Protein AF-A0A3C1MWD8-F1 (afdb_monomer_lite)

Sequence (114 aa):
SITVNPAGTLAYVANQFTGYKGHNGTISAYRINAATGALTEIPGSPFTAGIEPASITVNPAGTLAYVANQGNFGHKGSISVYRIHAATGALTPIPGSPFTFGTKPDFITIVQPQ

Secondary structure (DSSP, 8-state):
-EEE-TTSSEEEEEE---SSTT-EEEEEEEEE-TTT--EEEPTTPSEEEEESEEEEEE-TTSSEEEEEE---TTPPEEEEEEEEPTTT--EEEPTT-SEEESS-----------

pLDDT: mean 91.83, std 9.79, range [55.69, 98.75]

Radius of gyration: 13.83 Å; chains: 1; bounding box: 41×22×39 Å

Structure (mmCIF, N/CA/C/O backbone):
data_AF-A0A3C1MWD8-F1
#
_entry.id   AF-A0A3C1MWD8-F1
#
loop_
_atom_site.group_PDB
_atom_site.id
_atom_site.type_symbol
_atom_site.label_atom_id
_atom_site.label_alt_id
_atom_site.label_comp_id
_atom_site.label_asym_id
_atom_site.label_entity_id
_atom_site.label_seq_id
_atom_site.pdbx_PDB_ins_code
_atom_site.Cartn_x
_atom_site.Cartn_y
_atom_site.Cartn_z
_atom_site.occupancy
_atom_site.B_iso_or_equiv
_atom_site.auth_seq_id
_atom_site.auth_comp_id
_atom_site.auth_asym_id
_atom_site.auth_atom_id
_atom_site.pdbx_PDB_model_num
ATOM 1 N N . SER A 1 1 ? 4.295 8.335 1.036 1.00 95.56 1 SER A N 1
ATOM 2 C CA . SER A 1 1 ? 2.866 8.727 0.969 1.00 95.56 1 SER A CA 1
ATOM 3 C C . SER A 1 1 ? 2.066 7.922 1.986 1.00 95.56 1 SER A C 1
ATOM 5 O O . SER A 1 1 ? 2.520 6.840 2.344 1.00 95.56 1 SER A O 1
ATOM 7 N N . ILE A 1 2 ? 0.913 8.416 2.445 1.00 96.62 2 ILE A N 1
ATOM 8 C CA . ILE A 1 2 ? -0.012 7.702 3.341 1.00 96.62 2 ILE A CA 1
ATOM 9 C C . ILE A 1 2 ? -1.444 7.793 2.805 1.00 96.62 2 ILE A C 1
ATOM 11 O O . ILE A 1 2 ? -1.836 8.818 2.251 1.00 96.62 2 ILE A O 1
ATOM 15 N N . THR A 1 3 ? -2.227 6.733 2.992 1.00 98.00 3 THR A N 1
ATOM 16 C CA . THR A 1 3 ? -3.662 6.706 2.688 1.00 98.00 3 THR A CA 1
ATOM 17 C C . THR A 1 3 ? -4.440 5.984 3.786 1.00 98.00 3 THR A C 1
ATOM 19 O O . THR A 1 3 ? -3.890 5.128 4.482 1.00 98.00 3 THR A O 1
ATOM 22 N N . VAL A 1 4 ? -5.721 6.322 3.931 1.00 98.06 4 VAL A N 1
ATOM 23 C CA . VAL A 1 4 ? -6.672 5.664 4.835 1.00 98.06 4 VAL A CA 1
ATOM 24 C C . VAL A 1 4 ? -7.762 5.025 3.983 1.00 98.06 4 VAL A C 1
ATOM 26 O O . VAL A 1 4 ? -8.209 5.619 3.002 1.00 98.06 4 VAL A O 1
ATOM 29 N N . ASN A 1 5 ? -8.180 3.803 4.321 1.00 97.00 5 ASN A N 1
ATOM 30 C CA . ASN A 1 5 ? -9.259 3.154 3.582 1.00 97.00 5 ASN A CA 1
ATOM 31 C C . ASN A 1 5 ? -10.589 3.924 3.755 1.00 97.00 5 ASN A C 1
ATOM 33 O O . ASN A 1 5 ? -10.776 4.590 4.769 1.00 97.00 5 ASN A O 1
ATOM 37 N N . PRO A 1 6 ? -11.554 3.800 2.828 1.00 96.00 6 PRO A N 1
ATOM 38 C CA . PRO A 1 6 ? -12.810 4.560 2.885 1.00 96.00 6 PRO A CA 1
ATOM 39 C C . PRO A 1 6 ? -13.606 4.406 4.191 1.00 96.00 6 PRO A C 1
ATOM 41 O O . PRO A 1 6 ? -14.288 5.333 4.610 1.00 96.00 6 PRO A O 1
ATOM 44 N N . ALA A 1 7 ? -13.489 3.257 4.863 1.00 95.75 7 ALA A N 1
ATOM 45 C CA . ALA A 1 7 ? -14.132 3.014 6.154 1.00 95.75 7 ALA A CA 1
ATOM 46 C C . ALA A 1 7 ? -13.436 3.704 7.348 1.00 95.75 7 ALA A C 1
ATOM 48 O O . ALA A 1 7 ? -13.953 3.648 8.459 1.00 95.75 7 ALA A O 1
ATOM 49 N N . GLY A 1 8 ? -12.258 4.309 7.164 1.00 96.50 8 GLY A N 1
ATOM 50 C CA . GLY A 1 8 ? -11.516 4.981 8.237 1.00 96.50 8 GLY A CA 1
ATOM 51 C C . GLY A 1 8 ? -10.833 4.040 9.235 1.00 96.50 8 GLY A C 1
ATOM 52 O O . GLY A 1 8 ? -10.399 4.470 10.296 1.00 96.50 8 GLY A O 1
ATOM 53 N N . THR A 1 9 ? -10.751 2.747 8.926 1.00 97.44 9 THR A N 1
ATOM 54 C CA . THR A 1 9 ? -10.314 1.692 9.860 1.00 97.44 9 THR A CA 1
ATOM 55 C C . THR A 1 9 ? -8.869 1.241 9.663 1.00 97.44 9 THR A C 1
ATOM 57 O O . THR A 1 9 ? -8.317 0.560 10.526 1.00 97.44 9 THR A O 1
ATOM 60 N N . LEU A 1 10 ? -8.274 1.543 8.507 1.00 98.44 10 LEU A N 1
ATOM 61 C CA . LEU A 1 10 ? -6.960 1.053 8.093 1.00 98.44 10 LEU A CA 1
ATOM 62 C C . LEU A 1 10 ? -6.152 2.198 7.483 1.00 98.44 10 LEU A C 1
ATOM 64 O O . LEU A 1 10 ? -6.684 2.937 6.658 1.00 98.44 10 LEU A O 1
ATOM 68 N N . ALA A 1 11 ? -4.874 2.301 7.839 1.00 98.50 11 ALA A N 1
ATOM 69 C CA . ALA A 1 11 ? -3.912 3.209 7.223 1.00 98.50 11 ALA A CA 1
ATOM 70 C C . ALA A 1 11 ? -2.779 2.423 6.556 1.00 98.50 11 ALA A C 1
ATOM 72 O O . ALA A 1 11 ? -2.281 1.447 7.120 1.00 98.50 11 ALA A O 1
ATOM 73 N N . TYR A 1 12 ? -2.340 2.882 5.385 1.00 98.75 12 TYR A N 1
ATOM 74 C CA . TYR A 1 12 ? -1.227 2.299 4.639 1.00 98.75 12 TYR A CA 1
ATOM 75 C C . TYR A 1 12 ? -0.203 3.372 4.278 1.00 98.75 12 TYR A C 1
ATOM 77 O O . TYR A 1 12 ? -0.563 4.419 3.736 1.00 98.75 12 TYR A O 1
ATOM 85 N N . VAL A 1 13 ? 1.073 3.104 4.550 1.00 98.38 13 VAL A N 1
ATOM 86 C CA . VAL A 1 13 ? 2.189 4.033 4.338 1.00 98.38 13 VAL A CA 1
ATOM 87 C C . VAL A 1 13 ? 3.167 3.429 3.345 1.00 98.38 13 VAL A C 1
ATOM 89 O O . VAL A 1 13 ? 3.746 2.384 3.613 1.00 98.38 13 VAL A O 1
ATOM 92 N N . ALA A 1 14 ? 3.368 4.095 2.211 1.00 97.38 14 ALA A N 1
ATOM 93 C CA . ALA A 1 14 ? 4.411 3.742 1.255 1.00 97.38 14 ALA A CA 1
ATOM 94 C C . ALA A 1 14 ? 5.768 4.265 1.746 1.00 97.38 14 ALA A C 1
ATOM 96 O O . ALA A 1 14 ? 5.966 5.484 1.834 1.00 97.38 14 ALA A O 1
ATOM 97 N N . ASN A 1 15 ? 6.681 3.338 2.036 1.00 94.44 15 ASN A N 1
ATOM 98 C CA . ASN A 1 15 ? 8.027 3.601 2.531 1.00 94.44 15 ASN A CA 1
ATOM 99 C C . ASN A 1 15 ? 9.040 3.416 1.400 1.00 94.44 15 ASN A C 1
ATOM 101 O O . ASN A 1 15 ? 9.298 2.297 0.941 1.00 94.44 15 ASN A O 1
ATOM 105 N N . GLN A 1 16 ? 9.625 4.525 0.959 1.00 89.06 16 GLN A N 1
ATOM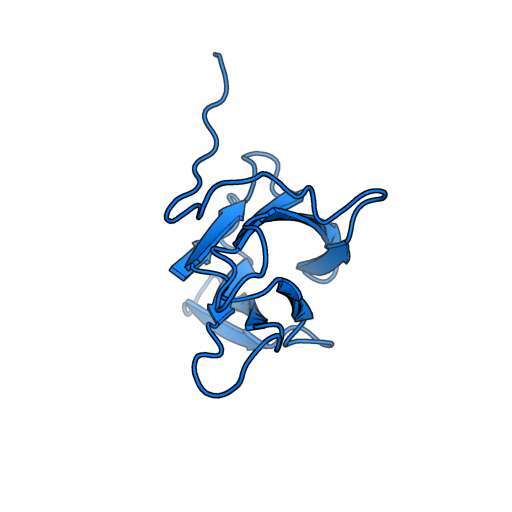 106 C CA . GLN A 1 16 ? 10.678 4.505 -0.047 1.00 89.06 16 GLN A CA 1
ATOM 107 C C . GLN A 1 16 ? 11.986 4.011 0.567 1.00 89.06 16 GLN A C 1
ATOM 109 O O . GLN A 1 16 ? 12.378 4.457 1.643 1.00 89.06 16 GLN A O 1
ATOM 114 N N . PHE A 1 17 ? 12.676 3.117 -0.136 1.00 80.62 17 PHE A N 1
ATOM 115 C CA . PHE A 1 17 ? 14.044 2.742 0.191 1.00 80.62 17 PHE A CA 1
ATOM 116 C C . PHE A 1 17 ? 14.975 3.354 -0.854 1.00 80.62 17 PHE A C 1
ATOM 118 O O . PHE A 1 17 ? 14.946 2.952 -2.013 1.00 80.62 17 PHE A O 1
ATOM 125 N N . THR A 1 18 ? 15.777 4.340 -0.453 1.00 64.81 18 THR A N 1
ATOM 126 C CA . THR A 1 18 ? 16.588 5.165 -1.370 1.00 64.81 18 THR A CA 1
ATOM 127 C C . THR A 1 18 ? 18.090 4.854 -1.307 1.00 64.81 18 THR A C 1
ATOM 129 O O . THR A 1 18 ? 18.886 5.519 -1.964 1.00 64.81 18 THR A O 1
ATOM 132 N N . GLY A 1 19 ? 18.505 3.844 -0.527 1.00 61.09 19 GLY A N 1
ATOM 133 C CA . GLY A 1 19 ? 19.918 3.623 -0.184 1.00 61.09 19 GLY A CA 1
ATOM 134 C C . GLY A 1 19 ? 20.737 2.755 -1.147 1.00 61.09 19 GLY A C 1
ATOM 135 O O . GLY A 1 19 ? 21.951 2.921 -1.207 1.00 61.09 19 GLY A O 1
ATOM 136 N N . TYR A 1 20 ? 20.115 1.838 -1.904 1.00 63.47 20 TYR A N 1
ATOM 137 C CA . TYR A 1 20 ? 20.838 0.875 -2.753 1.00 63.47 20 TYR A CA 1
ATOM 138 C C . TYR A 1 20 ? 20.047 0.482 -4.012 1.00 63.47 20 TYR A C 1
ATOM 140 O O . TYR A 1 20 ? 18.818 0.390 -3.999 1.00 63.47 20 TYR A O 1
ATOM 148 N N . LYS A 1 21 ? 20.765 0.221 -5.114 1.00 66.69 21 LYS A N 1
ATOM 149 C CA . LYS A 1 21 ? 20.205 -0.106 -6.437 1.00 66.69 21 LYS A CA 1
ATOM 150 C C . LYS A 1 21 ? 19.312 -1.354 -6.394 1.00 66.69 21 LYS A C 1
ATOM 152 O O . LYS A 1 21 ? 19.760 -2.415 -5.980 1.00 66.69 21 LYS A O 1
ATOM 157 N N . GLY A 1 22 ? 18.087 -1.241 -6.911 1.00 65.44 22 GLY A N 1
ATOM 158 C CA . GLY A 1 22 ? 17.212 -2.392 -7.170 1.00 65.44 22 GLY A CA 1
ATOM 159 C C . GLY A 1 22 ? 16.514 -2.984 -5.943 1.00 65.44 22 GLY A C 1
ATOM 160 O O . GLY A 1 22 ? 15.908 -4.046 -6.058 1.00 65.44 22 GLY A O 1
ATOM 161 N N . HIS A 1 23 ? 16.571 -2.320 -4.786 1.00 80.50 23 HIS A N 1
ATOM 162 C CA . HIS A 1 23 ? 15.861 -2.770 -3.592 1.00 80.50 23 HIS A CA 1
ATOM 163 C C . HIS A 1 23 ? 14.407 -2.296 -3.591 1.00 80.50 23 HIS A C 1
ATOM 165 O O . HIS A 1 23 ? 14.098 -1.145 -3.909 1.00 80.50 23 HIS A O 1
ATOM 171 N N . ASN A 1 24 ? 13.510 -3.199 -3.204 1.00 87.12 24 ASN A N 1
ATOM 172 C CA . ASN A 1 24 ? 12.105 -2.873 -3.019 1.00 87.12 24 ASN A CA 1
ATOM 173 C C . ASN A 1 24 ? 11.923 -2.013 -1.767 1.00 87.12 24 ASN A C 1
ATOM 175 O O . ASN A 1 24 ? 12.543 -2.262 -0.731 1.00 87.12 24 ASN A O 1
ATOM 179 N N . GLY A 1 25 ? 11.034 -1.028 -1.859 1.00 92.81 25 GLY A N 1
ATOM 180 C CA . GLY A 1 25 ? 10.479 -0.385 -0.677 1.00 92.81 25 GLY A CA 1
ATOM 181 C C . GLY A 1 25 ? 9.446 -1.281 0.002 1.00 92.81 25 GLY A C 1
ATOM 182 O O . GLY A 1 25 ? 9.243 -2.446 -0.360 1.00 92.81 25 GLY A O 1
ATOM 183 N N . THR A 1 26 ? 8.750 -0.720 0.981 1.00 96.06 26 THR A N 1
ATOM 184 C CA . THR A 1 26 ? 7.723 -1.450 1.726 1.00 96.06 26 THR A CA 1
ATOM 185 C C . THR A 1 26 ? 6.451 -0.636 1.914 1.00 96.06 26 THR A C 1
ATOM 187 O O . THR A 1 26 ? 6.402 0.557 1.615 1.00 96.06 26 THR A O 1
ATOM 190 N N . ILE A 1 27 ? 5.404 -1.301 2.395 1.00 98.25 27 ILE A N 1
ATOM 191 C CA . ILE A 1 27 ? 4.155 -0.685 2.822 1.00 98.25 27 ILE A CA 1
ATOM 192 C C . ILE A 1 27 ? 3.943 -1.040 4.291 1.00 98.25 27 ILE A C 1
ATOM 194 O O . ILE A 1 27 ? 3.677 -2.202 4.604 1.00 98.25 27 ILE A O 1
ATOM 198 N N . SER A 1 28 ? 4.035 -0.060 5.187 1.00 98.50 28 SER A N 1
ATOM 199 C CA . SER A 1 28 ? 3.576 -0.256 6.566 1.00 98.50 28 SER A CA 1
ATOM 200 C C . SER A 1 28 ? 2.055 -0.193 6.602 1.00 98.50 28 SER A C 1
ATOM 202 O O . SER A 1 28 ? 1.454 0.638 5.916 1.00 98.50 28 SER A O 1
ATOM 204 N N . ALA A 1 29 ? 1.426 -1.054 7.396 1.00 98.62 29 ALA A N 1
ATOM 205 C CA . ALA A 1 29 ? -0.026 -1.115 7.483 1.00 98.62 29 ALA A CA 1
ATOM 206 C C . ALA A 1 29 ? -0.497 -1.129 8.937 1.00 98.62 29 ALA A C 1
ATOM 208 O O . ALA A 1 29 ? 0.029 -1.869 9.767 1.00 98.62 29 ALA A O 1
ATOM 209 N N . TYR A 1 30 ? -1.523 -0.336 9.228 1.00 98.75 30 TYR A N 1
ATOM 210 C CA . TYR A 1 30 ? -2.027 -0.124 10.579 1.00 98.75 30 TYR A CA 1
ATOM 211 C C . TYR A 1 30 ? -3.547 -0.215 10.617 1.00 98.75 30 TYR A C 1
ATOM 213 O O . TYR A 1 30 ? -4.232 0.217 9.692 1.00 98.75 30 TYR A O 1
ATOM 221 N N . ARG A 1 31 ? -4.081 -0.719 11.727 1.00 98.44 31 ARG A N 1
ATOM 222 C CA . ARG A 1 31 ? -5.463 -0.486 12.144 1.00 98.44 31 ARG A CA 1
ATOM 223 C C . ARG A 1 31 ? -5.568 0.837 12.871 1.00 98.44 31 ARG A C 1
ATOM 225 O O . ARG A 1 31 ? -4.674 1.186 13.635 1.00 98.44 31 ARG A O 1
ATOM 232 N N . ILE A 1 32 ? -6.690 1.512 12.675 1.00 98.50 32 ILE A N 1
ATOM 233 C CA . ILE A 1 32 ? -7.029 2.766 13.337 1.00 98.50 32 ILE A CA 1
ATOM 234 C C . ILE A 1 32 ? -8.107 2.473 14.376 1.00 98.50 32 ILE A C 1
ATOM 236 O O . ILE A 1 32 ? -9.163 1.923 14.056 1.00 98.50 32 ILE A O 1
ATOM 240 N N . ASN A 1 33 ? -7.856 2.840 15.630 1.00 97.25 33 ASN A N 1
ATOM 241 C CA . ASN A 1 33 ? -8.903 2.874 16.639 1.00 97.25 33 ASN A CA 1
ATOM 242 C C . ASN A 1 33 ? -9.851 4.047 16.343 1.00 97.25 33 ASN A C 1
ATOM 244 O O . ASN A 1 33 ? -9.428 5.199 16.375 1.00 97.25 33 ASN A O 1
ATOM 248 N N . ALA A 1 34 ? -11.130 3.770 16.086 1.00 94.00 34 ALA A N 1
ATOM 249 C CA . ALA A 1 34 ? -12.092 4.799 15.686 1.00 94.00 34 ALA A CA 1
ATOM 250 C C . ALA A 1 34 ? -12.383 5.849 16.777 1.00 94.00 34 ALA A C 1
ATOM 252 O O . ALA A 1 34 ? -12.787 6.961 16.454 1.00 94.00 34 ALA A O 1
ATOM 253 N N . ALA A 1 35 ? -12.181 5.515 18.056 1.00 96.44 35 ALA A N 1
ATOM 254 C CA . ALA A 1 35 ? -12.434 6.430 19.166 1.00 96.44 35 ALA A CA 1
ATOM 255 C C . ALA A 1 35 ? -11.225 7.321 19.484 1.00 96.44 35 ALA A C 1
ATOM 257 O O . ALA A 1 35 ? -11.399 8.465 19.892 1.00 96.44 35 ALA A O 1
ATOM 258 N N . THR A 1 36 ? -10.003 6.802 19.321 1.00 97.12 36 THR A N 1
ATOM 259 C CA . THR A 1 36 ? -8.777 7.489 19.766 1.00 97.12 36 THR A CA 1
ATOM 260 C C . THR A 1 36 ? -7.830 7.881 18.636 1.00 97.12 36 THR A C 1
ATOM 262 O O . THR A 1 36 ? -6.881 8.620 18.873 1.00 97.12 36 THR A O 1
ATOM 265 N N . GLY A 1 37 ? -8.027 7.357 17.425 1.00 96.19 37 GLY A N 1
ATOM 266 C CA . GLY A 1 37 ? -7.084 7.491 16.313 1.00 96.19 37 GLY A CA 1
ATOM 267 C C . GLY A 1 37 ? -5.789 6.689 16.490 1.00 96.19 37 GLY A C 1
ATOM 268 O O . GLY A 1 37 ? -4.912 6.759 15.631 1.00 96.19 37 GLY A O 1
ATOM 269 N N . ALA A 1 38 ? -5.647 5.923 17.579 1.00 98.12 38 ALA A N 1
ATOM 270 C CA . ALA A 1 38 ? -4.441 5.147 17.842 1.00 98.12 38 ALA A CA 1
ATOM 271 C C . ALA A 1 38 ? -4.194 4.113 16.735 1.00 98.12 38 ALA A C 1
ATOM 273 O O . ALA A 1 38 ? -5.113 3.405 16.312 1.00 98.12 38 ALA A O 1
ATOM 274 N N . LEU A 1 39 ? -2.938 4.019 16.295 1.00 98.38 39 LEU A N 1
ATOM 275 C CA . LEU A 1 39 ? -2.505 3.079 15.269 1.00 98.38 39 LEU A CA 1
ATOM 276 C C . LEU A 1 39 ? -1.976 1.798 15.910 1.00 98.38 39 LEU A C 1
ATOM 278 O O . LEU A 1 39 ? -1.145 1.839 16.813 1.00 98.38 39 LEU A O 1
ATOM 282 N N . THR A 1 40 ? -2.434 0.649 15.427 1.00 98.44 40 THR A N 1
ATOM 283 C CA . THR A 1 40 ? -1.881 -0.663 15.788 1.00 98.44 40 THR A CA 1
ATOM 284 C C . THR A 1 40 ? -1.400 -1.352 14.528 1.00 98.44 40 THR A C 1
ATOM 286 O O . THR A 1 40 ? -2.162 -1.479 13.573 1.00 98.44 40 THR A O 1
ATOM 289 N N . GLU A 1 41 ? -0.141 -1.777 14.503 1.00 98.44 41 GLU A N 1
ATOM 290 C CA . GLU A 1 41 ? 0.434 -2.419 13.323 1.00 98.44 41 GLU A CA 1
ATOM 291 C C . GLU A 1 41 ? -0.300 -3.723 12.976 1.00 98.44 41 GLU A C 1
ATOM 293 O O . GLU A 1 41 ? -0.684 -4.509 13.845 1.00 98.44 41 GLU A O 1
ATOM 298 N N . ILE A 1 42 ? -0.534 -3.933 11.681 1.00 98.44 42 ILE A N 1
ATOM 299 C CA . ILE A 1 42 ? -1.167 -5.142 11.162 1.00 98.44 42 ILE A CA 1
ATOM 300 C C . ILE A 1 42 ? -0.121 -6.262 11.110 1.00 98.44 42 ILE A C 1
ATOM 302 O O . ILE A 1 42 ? 0.951 -6.052 10.541 1.00 98.44 42 ILE A O 1
ATOM 306 N N . PRO A 1 43 ? -0.419 -7.472 11.621 1.00 97.81 43 PRO A N 1
ATOM 307 C CA . PRO A 1 43 ? 0.487 -8.610 11.502 1.00 97.81 43 PRO A CA 1
ATOM 308 C C . PRO A 1 43 ? 0.931 -8.860 10.054 1.00 97.81 43 PRO A C 1
ATOM 310 O O . PRO A 1 43 ? 0.106 -8.898 9.140 1.00 97.81 43 PRO A O 1
ATOM 313 N N . GLY A 1 44 ? 2.239 -9.039 9.857 1.00 96.06 44 GLY A N 1
ATOM 314 C CA . GLY A 1 44 ? 2.860 -9.177 8.534 1.00 96.06 44 GLY A CA 1
ATOM 315 C C . GLY A 1 44 ? 3.310 -7.855 7.900 1.00 96.06 44 GLY A C 1
ATOM 316 O O . GLY A 1 44 ? 3.973 -7.888 6.869 1.00 96.06 44 GLY A O 1
ATOM 317 N N . SER A 1 45 ? 2.993 -6.710 8.513 1.00 96.81 45 SER A N 1
ATOM 318 C CA . SER A 1 45 ? 3.628 -5.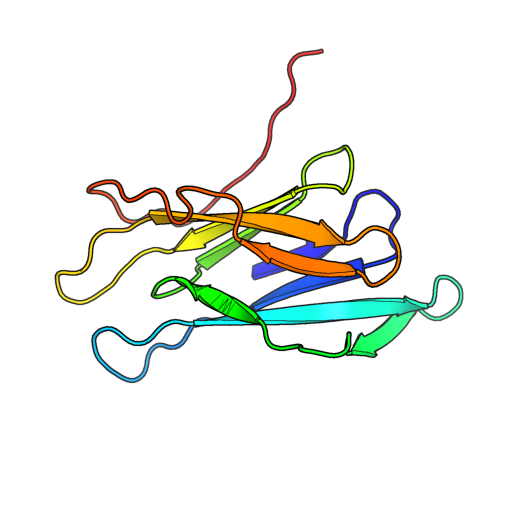434 8.184 1.00 96.81 45 SER A CA 1
ATOM 319 C C . SER A 1 45 ? 5.113 -5.445 8.604 1.00 96.81 45 SER A C 1
ATOM 321 O O . SER A 1 45 ? 5.448 -6.044 9.629 1.00 96.81 45 SER A O 1
ATOM 323 N N . PRO A 1 46 ? 6.004 -4.804 7.823 1.00 97.38 46 PRO A N 1
ATOM 324 C CA . PRO A 1 46 ? 5.705 -4.134 6.562 1.00 97.38 46 PRO A CA 1
ATOM 325 C C . PRO A 1 46 ? 5.624 -5.119 5.381 1.00 97.38 46 PRO A C 1
ATOM 327 O O . PRO A 1 46 ? 6.380 -6.083 5.285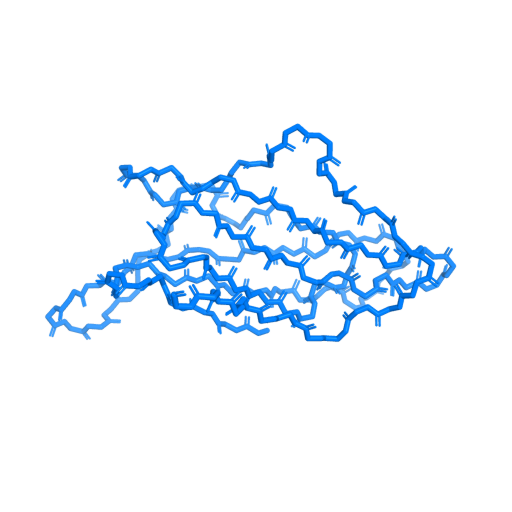 1.00 97.38 46 PRO A O 1
ATOM 330 N N . PHE A 1 47 ? 4.727 -4.843 4.434 1.00 97.44 47 PHE A N 1
ATOM 331 C CA . PHE A 1 47 ? 4.548 -5.645 3.220 1.00 97.44 47 PHE A CA 1
ATOM 332 C C . PHE A 1 47 ? 5.528 -5.209 2.124 1.00 97.44 47 PHE A C 1
ATOM 334 O O . PHE A 1 47 ? 5.823 -4.022 1.983 1.00 97.44 47 PHE A O 1
ATOM 341 N N . THR A 1 48 ? 6.018 -6.141 1.307 1.00 95.12 48 THR A N 1
ATOM 342 C CA . THR A 1 48 ? 6.923 -5.820 0.190 1.00 95.12 48 THR A CA 1
ATOM 343 C C . THR A 1 48 ? 6.213 -4.983 -0.880 1.00 95.12 48 THR A C 1
ATOM 345 O O . THR A 1 48 ? 5.155 -5.380 -1.374 1.00 95.12 48 THR A O 1
ATOM 348 N N . ALA A 1 49 ? 6.813 -3.852 -1.265 1.00 94.38 49 ALA A N 1
ATOM 349 C CA . ALA A 1 49 ? 6.377 -2.999 -2.373 1.00 94.38 49 ALA A CA 1
ATOM 350 C C . ALA A 1 49 ? 7.203 -3.253 -3.650 1.00 94.38 49 ALA A C 1
ATOM 352 O O . ALA A 1 49 ? 7.979 -4.206 -3.721 1.00 94.38 49 ALA A O 1
ATOM 353 N N . GLY A 1 50 ? 7.049 -2.399 -4.666 1.00 92.06 50 GLY A N 1
ATOM 354 C CA . GLY A 1 50 ? 8.030 -2.303 -5.749 1.00 92.06 50 GLY A CA 1
ATOM 355 C C . GLY A 1 50 ? 9.218 -1.408 -5.377 1.00 92.06 50 GLY A C 1
ATOM 356 O O . GLY A 1 50 ? 9.415 -1.043 -4.217 1.00 92.06 50 GLY A O 1
ATOM 357 N N . ILE A 1 51 ? 10.018 -1.038 -6.376 1.00 91.88 51 ILE A N 1
ATOM 358 C CA . ILE A 1 51 ? 11.188 -0.161 -6.212 1.00 91.88 51 ILE A CA 1
ATOM 359 C C . ILE A 1 51 ? 10.731 1.297 -6.088 1.00 91.88 51 ILE A C 1
ATOM 361 O O . ILE A 1 51 ? 10.044 1.803 -6.974 1.00 91.88 51 ILE A O 1
ATOM 365 N N . GLU A 1 52 ? 11.155 1.973 -5.019 1.00 91.62 52 GLU A N 1
ATOM 366 C CA . GLU A 1 52 ? 10.811 3.376 -4.729 1.00 91.62 52 GLU A CA 1
ATOM 367 C C . GLU A 1 52 ? 9.295 3.663 -4.779 1.00 91.62 52 GLU A C 1
ATOM 369 O O . GLU A 1 52 ? 8.823 4.401 -5.647 1.00 91.62 52 GLU A O 1
ATOM 374 N N . PRO A 1 53 ? 8.495 3.070 -3.870 1.00 94.44 53 PRO A N 1
ATOM 375 C CA . PRO A 1 53 ? 7.061 3.330 -3.790 1.00 94.44 53 PRO A CA 1
ATOM 376 C C . PRO A 1 53 ? 6.797 4.785 -3.377 1.00 94.44 53 PRO A C 1
ATOM 378 O O . PRO A 1 53 ? 6.932 5.160 -2.212 1.00 94.44 53 PRO A O 1
ATOM 381 N N . ALA A 1 54 ? 6.408 5.621 -4.331 1.00 94.19 54 ALA A N 1
ATOM 382 C CA . ALA A 1 54 ? 6.204 7.048 -4.129 1.00 94.19 54 ALA A CA 1
ATOM 383 C C . ALA A 1 54 ? 4.819 7.364 -3.560 1.00 94.19 54 ALA A C 1
ATOM 385 O O . ALA A 1 54 ? 4.688 8.140 -2.604 1.00 94.19 54 ALA A O 1
ATOM 386 N N . SER A 1 55 ? 3.787 6.713 -4.101 1.00 96.50 55 SER A N 1
ATOM 387 C CA . SER A 1 55 ? 2.395 6.976 -3.744 1.00 96.50 55 SER A CA 1
ATOM 388 C C . SER A 1 55 ? 1.584 5.700 -3.567 1.00 96.50 55 SER A C 1
ATOM 390 O O . SER A 1 55 ? 1.859 4.688 -4.204 1.00 96.50 55 SER A O 1
ATOM 392 N N . ILE A 1 56 ? 0.583 5.755 -2.689 1.00 98.25 56 ILE A N 1
ATOM 393 C CA . ILE A 1 56 ? -0.356 4.670 -2.414 1.00 98.25 56 ILE A CA 1
ATOM 394 C C . ILE A 1 56 ? -1.772 5.235 -2.318 1.00 98.25 56 ILE A C 1
ATOM 396 O O . ILE A 1 56 ? -1.980 6.300 -1.738 1.00 98.25 56 ILE A O 1
ATOM 400 N N . THR A 1 57 ? -2.743 4.514 -2.870 1.00 98.19 57 THR A N 1
ATOM 401 C CA . THR A 1 57 ? -4.171 4.830 -2.751 1.00 98.19 57 THR A CA 1
ATOM 402 C C . THR A 1 57 ? -5.006 3.556 -2.645 1.00 98.19 57 THR A C 1
ATOM 404 O O . THR A 1 57 ? -4.564 2.482 -3.058 1.00 98.19 57 THR A O 1
ATOM 407 N N . VAL A 1 58 ? -6.209 3.662 -2.085 1.00 98.25 58 VAL A N 1
ATOM 408 C CA . VAL A 1 58 ? -7.158 2.554 -1.914 1.00 98.25 58 VAL A CA 1
ATOM 409 C C . VAL A 1 58 ? -8.411 2.842 -2.732 1.00 98.25 58 VAL A C 1
ATOM 411 O O . VAL A 1 58 ? -8.874 3.979 -2.787 1.00 98.25 58 VAL A O 1
ATOM 414 N N . ASN A 1 59 ? -8.969 1.821 -3.386 1.00 96.94 59 ASN A N 1
ATOM 415 C CA . ASN A 1 59 ? -10.211 2.000 -4.133 1.00 96.94 59 ASN A CA 1
ATOM 416 C C . ASN A 1 59 ? -11.396 2.341 -3.208 1.00 96.94 59 ASN A C 1
ATOM 418 O O . ASN A 1 59 ? -11.386 1.978 -2.033 1.00 96.94 59 ASN A O 1
ATOM 422 N N . PRO A 1 60 ? -12.469 2.963 -3.726 1.00 95.69 60 PRO A N 1
ATOM 423 C CA . PRO A 1 60 ? -13.628 3.338 -2.906 1.00 95.69 60 PRO A CA 1
ATOM 424 C C . PRO A 1 60 ? -14.340 2.163 -2.220 1.00 95.69 60 PRO A C 1
ATOM 426 O O . PRO A 1 60 ? -14.960 2.338 -1.177 1.00 95.69 60 PRO A O 1
ATOM 429 N N . ALA A 1 61 ? -14.199 0.947 -2.753 1.00 96.00 61 ALA A N 1
ATOM 430 C CA . ALA A 1 61 ? -14.699 -0.265 -2.105 1.00 96.00 61 ALA A CA 1
ATOM 431 C C . ALA A 1 61 ? -13.830 -0.742 -0.920 1.00 96.00 61 ALA A C 1
ATOM 433 O O . ALA A 1 61 ? -14.229 -1.656 -0.204 1.00 96.00 61 ALA A O 1
ATOM 434 N N . GLY A 1 62 ? -12.630 -0.187 -0.720 1.00 96.81 62 GLY A N 1
ATOM 435 C CA . GLY A 1 62 ? -11.707 -0.602 0.339 1.00 96.81 62 GLY A CA 1
ATOM 436 C C . GLY A 1 62 ? -11.087 -1.989 0.139 1.00 96.81 62 GLY A C 1
ATOM 437 O O . GLY A 1 62 ? -10.593 -2.578 1.096 1.00 96.81 62 GLY A O 1
ATOM 438 N N . THR A 1 63 ? -11.135 -2.537 -1.077 1.00 97.88 63 THR A N 1
ATOM 439 C CA . THR A 1 63 ? -10.740 -3.920 -1.393 1.00 97.88 63 THR A CA 1
ATOM 440 C C . THR A 1 63 ? -9.386 -4.035 -2.080 1.00 97.88 63 THR A C 1
ATOM 442 O O . THR A 1 63 ? -8.771 -5.102 -2.022 1.00 97.88 63 THR A O 1
ATOM 445 N N . LEU A 1 64 ? -8.917 -2.967 -2.729 1.00 98.38 64 LEU A N 1
ATOM 446 C CA . LEU A 1 64 ? -7.659 -2.940 -3.470 1.00 98.38 64 LEU A CA 1
ATOM 447 C C . LEU A 1 64 ? -6.830 -1.714 -3.088 1.00 98.38 64 LEU A C 1
ATOM 449 O O . LEU A 1 64 ? -7.358 -0.603 -3.041 1.00 98.38 64 LEU A O 1
ATOM 453 N N . ALA A 1 65 ? -5.530 -1.918 -2.887 1.00 98.31 65 ALA A N 1
ATOM 454 C CA . ALA A 1 65 ? -4.536 -0.860 -2.760 1.00 98.31 65 ALA A CA 1
ATOM 455 C C . ALA A 1 65 ? -3.643 -0.822 -4.007 1.00 98.31 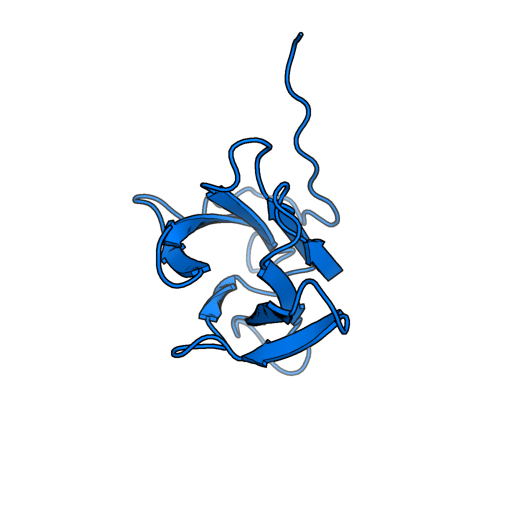65 ALA A C 1
ATOM 457 O O . ALA A 1 65 ? -3.215 -1.867 -4.500 1.00 98.31 65 ALA A O 1
ATOM 458 N N . TYR A 1 66 ? -3.342 0.379 -4.490 1.00 98.25 66 TYR A N 1
ATOM 459 C CA . TYR A 1 66 ? -2.515 0.632 -5.666 1.00 98.25 66 TYR A CA 1
ATOM 460 C C . TYR A 1 66 ? -1.313 1.463 -5.250 1.00 98.25 66 TYR A C 1
ATOM 462 O O . TYR A 1 66 ? -1.478 2.495 -4.600 1.00 98.25 66 TYR A O 1
ATOM 470 N N . VAL A 1 67 ? -0.118 1.026 -5.633 1.00 97.69 67 VAL A N 1
ATOM 471 C CA . VAL A 1 67 ? 1.142 1.670 -5.263 1.00 97.69 67 VAL A CA 1
ATOM 472 C C . VAL A 1 67 ? 1.905 2.049 -6.515 1.00 97.69 67 VAL A C 1
ATOM 474 O O . VAL A 1 67 ? 2.252 1.181 -7.312 1.00 97.69 67 VAL A O 1
ATOM 477 N N . ALA A 1 68 ? 2.167 3.341 -6.671 1.00 95.94 68 ALA A N 1
ATOM 478 C CA . ALA A 1 68 ? 3.057 3.871 -7.687 1.00 95.94 68 ALA A CA 1
ATOM 479 C C . ALA A 1 68 ? 4.506 3.677 -7.252 1.00 95.94 68 ALA A C 1
ATOM 481 O O . ALA A 1 68 ? 4.949 4.280 -6.277 1.00 95.94 68 ALA A O 1
ATOM 482 N N . ASN A 1 69 ? 5.230 2.833 -7.980 1.00 94.00 69 ASN A N 1
ATOM 483 C CA . ASN A 1 69 ? 6.645 2.570 -7.776 1.00 94.00 69 ASN A CA 1
ATOM 484 C C . ASN A 1 69 ? 7.427 3.301 -8.869 1.00 94.00 69 ASN A C 1
ATOM 486 O O . ASN A 1 69 ? 7.307 2.943 -10.045 1.00 94.00 69 ASN A O 1
ATOM 490 N N . GLN A 1 70 ? 8.223 4.306 -8.505 1.00 91.69 70 GLN A N 1
ATOM 491 C CA . GLN A 1 70 ? 8.966 5.105 -9.483 1.00 91.69 70 GLN A CA 1
ATOM 492 C C . GLN A 1 70 ? 9.981 4.266 -10.262 1.00 91.69 70 GLN A C 1
ATOM 494 O O . GLN A 1 70 ? 10.225 4.531 -11.438 1.00 91.69 70 GLN A O 1
ATOM 499 N N . GLY A 1 71 ? 10.552 3.236 -9.632 1.00 86.62 71 GLY A N 1
ATOM 500 C CA . GLY A 1 71 ? 11.745 2.583 -10.152 1.00 86.62 71 GLY A CA 1
ATOM 501 C C . GLY A 1 71 ? 12.972 3.500 -10.072 1.00 86.62 71 GLY A C 1
ATOM 502 O O . GLY A 1 71 ? 12.880 4.726 -10.049 1.00 86.62 71 GLY A O 1
ATOM 503 N N . ASN A 1 72 ? 14.163 2.908 -10.069 1.00 83.31 72 ASN A N 1
ATOM 504 C CA . ASN A 1 72 ? 15.411 3.662 -9.972 1.00 83.31 72 ASN A CA 1
ATOM 505 C C . ASN A 1 72 ? 16.522 3.029 -10.812 1.00 83.31 72 ASN A C 1
ATOM 507 O O . ASN A 1 72 ? 16.428 1.858 -11.152 1.00 83.31 72 ASN A O 1
ATOM 511 N N . PHE A 1 73 ? 17.583 3.774 -11.133 1.00 75.94 73 PHE A N 1
ATOM 512 C CA . PHE A 1 73 ? 18.863 3.248 -11.624 1.00 75.94 73 PHE A CA 1
ATOM 513 C C . PHE A 1 73 ? 18.743 2.176 -12.733 1.00 75.94 73 PHE A C 1
ATOM 515 O O . PHE A 1 73 ? 19.354 1.108 -12.653 1.00 75.94 73 PHE A O 1
ATOM 522 N N . GLY A 1 74 ? 17.942 2.449 -13.770 1.00 75.81 74 GLY A N 1
ATOM 523 C CA . GLY A 1 74 ? 17.721 1.540 -14.905 1.00 75.81 74 GLY A CA 1
ATOM 524 C C . GLY A 1 74 ? 16.572 0.537 -14.729 1.00 75.81 74 GLY A C 1
ATOM 525 O O . GLY A 1 74 ? 16.267 -0.205 -15.661 1.00 75.81 74 GLY A O 1
ATOM 526 N N . HIS A 1 75 ? 15.899 0.532 -13.578 1.00 81.38 75 HIS A N 1
ATOM 527 C CA . HIS A 1 75 ? 14.661 -0.212 -13.356 1.00 81.38 75 HIS A CA 1
ATOM 528 C C . HIS A 1 75 ? 13.449 0.617 -13.803 1.00 81.38 75 HIS A C 1
ATOM 530 O O . HIS A 1 75 ? 13.361 1.813 -13.520 1.00 81.38 75 HIS A O 1
ATOM 536 N N . LYS A 1 76 ? 12.518 -0.026 -14.519 1.00 87.56 76 LYS A N 1
ATOM 537 C CA . LYS A 1 76 ? 11.266 0.592 -14.981 1.00 87.56 76 LYS A C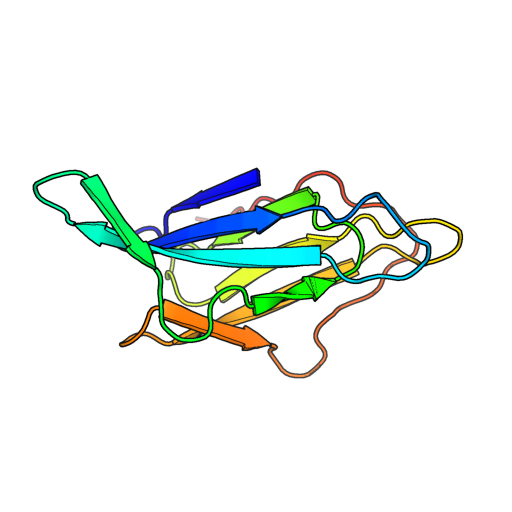A 1
ATOM 538 C C . LYS A 1 76 ? 10.347 0.879 -13.793 1.00 87.56 76 LYS A C 1
ATOM 540 O O . LYS A 1 76 ? 10.332 0.106 -12.833 1.00 87.56 76 LYS A O 1
ATOM 545 N N . GLY A 1 77 ? 9.559 1.946 -13.888 1.00 90.88 77 GLY A N 1
ATOM 546 C CA . GLY A 1 77 ? 8.477 2.169 -12.941 1.00 90.88 77 GLY A CA 1
ATOM 547 C C . GLY A 1 77 ? 7.364 1.139 -13.114 1.00 90.88 77 GLY A C 1
ATOM 548 O O . GLY A 1 77 ? 7.289 0.390 -14.096 1.00 90.88 77 GLY A O 1
ATOM 549 N N . SER A 1 78 ? 6.519 1.040 -12.099 1.00 93.94 78 SER A N 1
ATOM 550 C CA . SER A 1 78 ? 5.415 0.087 -12.088 1.00 93.94 78 SER A CA 1
ATOM 551 C C . SER A 1 78 ? 4.288 0.531 -11.170 1.00 93.94 78 SER A C 1
ATOM 553 O O . SER A 1 78 ? 4.493 1.361 -10.287 1.00 93.94 78 SER A O 1
ATOM 555 N N . ILE A 1 79 ? 3.109 -0.066 -11.341 1.00 95.62 79 ILE A N 1
ATOM 556 C CA . ILE A 1 79 ? 2.051 -0.043 -10.333 1.00 95.62 79 ILE A CA 1
ATOM 557 C C . ILE A 1 79 ? 1.987 -1.432 -9.695 1.00 95.62 79 ILE A C 1
ATOM 559 O O . ILE A 1 79 ? 1.722 -2.419 -10.385 1.00 95.62 79 ILE A O 1
ATOM 563 N N . SER A 1 80 ? 2.194 -1.515 -8.380 1.00 96.81 80 SER A N 1
ATOM 564 C CA . SER A 1 80 ? 1.828 -2.710 -7.611 1.00 96.81 80 SER A CA 1
ATOM 565 C C . SER A 1 80 ? 0.362 -2.624 -7.203 1.00 96.81 80 SER A C 1
ATOM 567 O O . SER A 1 80 ? -0.098 -1.568 -6.770 1.00 96.81 80 SER A O 1
ATOM 569 N N . VAL A 1 81 ? -0.366 -3.735 -7.298 1.00 98.06 81 VAL A N 1
ATOM 570 C CA . VAL A 1 81 ? -1.764 -3.822 -6.867 1.00 98.06 81 VAL A CA 1
ATOM 571 C C . VAL A 1 81 ? -1.918 -4.957 -5.865 1.00 98.06 81 VAL A C 1
ATOM 573 O O . VAL A 1 81 ? -1.513 -6.093 -6.119 1.00 98.06 81 VAL A O 1
ATOM 576 N N . TYR A 1 82 ? -2.527 -4.643 -4.727 1.00 98.62 82 TYR A N 1
ATOM 577 C CA . TYR A 1 82 ? -2.737 -5.574 -3.627 1.00 98.62 82 TYR A CA 1
ATOM 578 C C . TYR A 1 82 ? -4.220 -5.713 -3.322 1.00 98.62 82 TYR A C 1
ATOM 580 O O . TYR A 1 82 ? -4.939 -4.719 -3.248 1.00 98.62 82 TYR A O 1
ATOM 588 N N . ARG A 1 83 ? -4.666 -6.941 -3.062 1.00 98.62 83 ARG A N 1
ATOM 589 C CA . ARG A 1 83 ? -5.918 -7.209 -2.365 1.00 98.62 83 ARG A CA 1
ATOM 590 C C . ARG A 1 83 ? -5.740 -6.923 -0.878 1.00 98.62 83 ARG A C 1
ATOM 592 O O . ARG A 1 83 ? -4.798 -7.417 -0.256 1.00 98.62 83 ARG A O 1
ATOM 599 N N . ILE A 1 84 ? -6.687 -6.170 -0.327 1.00 98.69 84 ILE A N 1
ATOM 600 C CA . ILE A 1 84 ? -6.831 -5.935 1.107 1.00 98.69 84 ILE A CA 1
ATOM 601 C C . ILE A 1 84 ? -7.680 -7.067 1.683 1.00 98.69 84 ILE A C 1
ATOM 603 O O . ILE A 1 84 ? -8.825 -7.278 1.276 1.00 98.69 84 ILE A O 1
ATOM 607 N N . HIS A 1 85 ? -7.120 -7.822 2.624 1.00 98.06 85 HIS A N 1
ATOM 608 C CA . HIS A 1 85 ? -7.864 -8.865 3.313 1.00 98.06 85 HIS A CA 1
ATOM 609 C C . HIS A 1 85 ? -8.887 -8.234 4.267 1.00 98.06 85 HIS A C 1
ATOM 611 O O . HIS A 1 85 ? -8.507 -7.560 5.221 1.00 98.06 85 HIS A O 1
ATOM 617 N N . ALA A 1 86 ? -10.181 -8.469 4.039 1.00 94.25 86 ALA A N 1
ATOM 618 C CA . ALA A 1 86 ? -11.259 -7.746 4.723 1.00 94.25 86 ALA A CA 1
ATOM 619 C C . ALA A 1 86 ? -11.196 -7.844 6.257 1.00 94.25 86 ALA A C 1
ATOM 621 O O . ALA A 1 86 ? -11.425 -6.859 6.953 1.00 94.25 86 ALA A O 1
ATOM 622 N N . ALA A 1 87 ? -10.842 -9.017 6.791 1.00 95.38 87 ALA A N 1
ATOM 623 C CA . ALA A 1 87 ? -10.808 -9.213 8.236 1.00 95.38 87 ALA A CA 1
ATOM 624 C C . ALA A 1 87 ? -9.547 -8.642 8.888 1.00 95.38 87 ALA A C 1
ATOM 626 O O . ALA A 1 87 ? -9.614 -8.207 10.033 1.00 95.38 87 ALA A O 1
ATOM 627 N N . THR A 1 88 ? -8.399 -8.650 8.201 1.00 96.94 88 THR A N 1
ATOM 628 C CA . THR A 1 88 ? -7.089 -8.352 8.820 1.00 96.94 88 THR A CA 1
ATOM 629 C C . THR A 1 88 ? -6.477 -7.033 8.364 1.00 96.94 88 THR A C 1
ATOM 631 O O . THR A 1 88 ? -5.642 -6.485 9.073 1.00 96.94 88 THR A O 1
ATOM 634 N N . GLY A 1 89 ? -6.878 -6.531 7.197 1.00 97.94 89 GLY A N 1
ATOM 635 C CA . GLY A 1 89 ? -6.242 -5.419 6.499 1.00 97.94 89 GLY A CA 1
ATOM 636 C C . GLY A 1 89 ? -4.901 -5.774 5.844 1.00 97.94 89 GLY A C 1
ATOM 637 O O . GLY A 1 89 ? -4.269 -4.890 5.267 1.00 97.94 89 GLY A O 1
ATOM 638 N N . ALA A 1 90 ? -4.471 -7.041 5.903 1.00 98.44 90 ALA A N 1
ATOM 639 C CA . ALA A 1 90 ? -3.221 -7.496 5.301 1.00 98.44 90 ALA A CA 1
ATOM 640 C C . ALA A 1 90 ? -3.253 -7.381 3.771 1.00 98.44 90 ALA A C 1
ATOM 642 O O . ALA A 1 90 ? -4.301 -7.569 3.146 1.00 98.44 90 ALA A O 1
ATOM 643 N N . LEU A 1 91 ? -2.094 -7.092 3.178 1.00 98.69 91 LEU A N 1
ATOM 644 C CA . LEU A 1 91 ? -1.946 -6.909 1.739 1.00 98.69 91 LEU A CA 1
ATOM 645 C C . LEU A 1 91 ? -1.420 -8.181 1.081 1.00 98.69 91 LEU A C 1
ATOM 647 O O . LEU A 1 91 ? -0.433 -8.766 1.518 1.00 98.69 91 LEU A O 1
ATOM 651 N N . THR A 1 92 ? -2.060 -8.580 -0.014 1.00 98.31 92 THR A N 1
ATOM 652 C CA . THR A 1 92 ? -1.606 -9.691 -0.863 1.00 98.31 92 THR A CA 1
ATOM 653 C C . THR A 1 92 ? -1.557 -9.228 -2.313 1.00 98.31 92 THR A C 1
ATOM 655 O O . THR A 1 92 ? -2.538 -8.647 -2.777 1.00 98.31 92 THR A O 1
ATOM 658 N N . PRO A 1 93 ? -0.443 -9.407 -3.043 1.00 9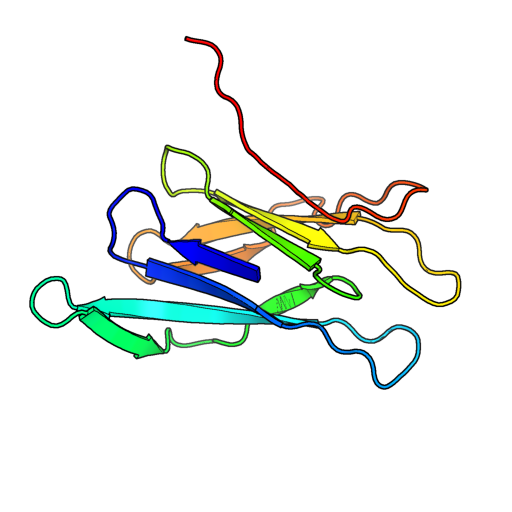8.00 93 PRO A N 1
ATOM 659 C CA . PRO A 1 93 ? -0.372 -8.977 -4.436 1.00 98.00 93 PRO A CA 1
ATOM 660 C C . PRO A 1 93 ? -1.408 -9.731 -5.275 1.00 98.00 93 PRO A C 1
ATOM 662 O O . PRO A 1 93 ? -1.618 -10.931 -5.086 1.00 98.00 93 PRO A O 1
ATOM 665 N N . ILE A 1 94 ? -2.065 -9.034 -6.203 1.00 98.12 94 ILE A N 1
ATOM 666 C CA . ILE A 1 94 ? -2.955 -9.696 -7.166 1.00 98.12 94 ILE A CA 1
ATOM 667 C C . ILE A 1 94 ? -2.131 -10.398 -8.260 1.00 98.12 94 ILE A C 1
ATOM 669 O O . ILE A 1 94 ? -0.993 -9.989 -8.519 1.00 98.12 94 ILE A O 1
ATOM 673 N N . PRO A 1 95 ? -2.686 -11.411 -8.955 1.00 97.81 95 PRO A N 1
ATOM 674 C CA . PRO A 1 95 ? -2.021 -12.017 -10.105 1.00 97.81 95 PRO A CA 1
ATOM 675 C C . PRO A 1 95 ? -1.599 -10.967 -11.144 1.00 97.81 95 PRO A C 1
ATOM 677 O O . PRO A 1 95 ? -2.387 -10.097 -11.510 1.00 97.81 95 PRO A O 1
ATOM 680 N N . GLY A 1 96 ? -0.349 -11.046 -11.604 1.00 95.25 96 GLY A N 1
ATOM 681 C CA . GLY A 1 96 ? 0.226 -10.113 -12.581 1.00 95.25 96 GLY A CA 1
ATOM 682 C C . GLY A 1 96 ? 0.807 -8.819 -11.997 1.00 95.25 96 GLY A C 1
ATOM 683 O O . GLY A 1 96 ? 1.469 -8.085 -12.723 1.00 95.25 96 GLY A O 1
ATOM 684 N N . SER A 1 97 ? 0.622 -8.544 -10.702 1.00 95.31 97 SER A N 1
ATOM 685 C CA . SER A 1 97 ? 1.297 -7.426 -10.035 1.00 95.31 97 SER A CA 1
ATOM 686 C C . SER A 1 97 ? 2.785 -7.745 -9.786 1.00 95.31 97 SER A C 1
ATOM 688 O O . SER A 1 97 ? 3.089 -8.852 -9.336 1.00 95.31 97 SER A O 1
ATOM 690 N N . PRO A 1 98 ? 3.711 -6.782 -9.968 1.00 94.12 98 PRO A N 1
ATOM 691 C CA . PRO A 1 98 ? 3.473 -5.411 -10.423 1.00 94.12 98 PRO A CA 1
ATOM 692 C C . PRO A 1 98 ? 3.358 -5.283 -11.950 1.00 94.12 98 PRO A C 1
ATOM 694 O O . PRO A 1 98 ? 4.025 -5.985 -12.709 1.00 94.12 98 PRO A O 1
ATOM 697 N N . PHE A 1 99 ? 2.581 -4.297 -12.399 1.00 93.75 99 PHE A N 1
ATOM 698 C CA . PHE A 1 99 ? 2.457 -3.936 -13.812 1.00 93.75 99 PHE A CA 1
ATOM 699 C C . PHE A 1 99 ? 3.529 -2.906 -14.167 1.00 93.75 99 PHE A C 1
ATOM 701 O O . PHE A 1 99 ? 3.457 -1.757 -13.731 1.00 93.75 99 PHE A O 1
ATOM 708 N N . THR A 1 100 ? 4.547 -3.318 -14.923 1.00 90.75 100 THR A N 1
ATOM 709 C CA . THR A 1 100 ? 5.661 -2.438 -15.314 1.00 90.75 100 THR A CA 1
ATOM 710 C C . THR A 1 100 ? 5.319 -1.590 -16.533 1.00 90.75 100 THR A C 1
ATOM 712 O O . THR A 1 100 ? 4.701 -2.056 -17.487 1.00 90.75 100 THR A O 1
ATOM 715 N N . PHE A 1 101 ? 5.762 -0.338 -16.521 1.00 79.62 101 PHE A N 1
ATOM 716 C CA . PHE A 1 101 ? 5.667 0.569 -17.660 1.00 79.62 101 PHE A CA 1
ATOM 717 C C . PHE A 1 101 ? 6.905 1.465 -17.694 1.00 79.62 101 PHE A C 1
ATOM 719 O O . PHE A 1 101 ? 7.583 1.680 -16.697 1.00 79.62 101 PHE A O 1
ATOM 726 N N . GLY A 1 102 ? 7.282 1.933 -18.881 1.00 71.00 102 GLY A N 1
ATOM 727 C CA . GLY A 1 102 ? 8.576 2.586 -19.113 1.00 71.00 102 GLY A CA 1
ATOM 728 C C . GLY A 1 102 ? 8.768 3.967 -18.472 1.00 71.00 102 GLY A C 1
ATOM 729 O O . GLY A 1 102 ? 9.736 4.631 -18.825 1.00 71.00 102 GLY A O 1
ATOM 730 N N . THR A 1 103 ? 7.880 4.414 -17.583 1.00 78.25 103 THR A N 1
ATOM 731 C CA . THR A 1 103 ? 7.908 5.749 -16.961 1.00 78.25 103 THR A CA 1
ATOM 732 C C . THR A 1 103 ? 8.005 5.646 -15.439 1.00 78.25 103 THR A C 1
ATOM 734 O O . THR A 1 103 ? 7.777 4.575 -14.883 1.00 78.25 103 THR A O 1
ATOM 737 N N . LYS A 1 104 ? 8.374 6.745 -14.768 1.00 84.19 104 LYS A N 1
ATOM 738 C CA . LYS A 1 104 ? 8.451 6.839 -13.303 1.00 84.19 104 LYS A CA 1
ATOM 739 C C . LYS A 1 104 ? 7.162 7.461 -12.747 1.00 84.19 104 LYS A C 1
ATOM 741 O O . LYS A 1 104 ? 6.979 8.665 -12.906 1.00 84.19 104 LYS A O 1
ATOM 746 N N . PRO A 1 105 ? 6.234 6.683 -12.169 1.00 85.06 105 PRO A N 1
ATOM 747 C CA . PRO A 1 105 ? 5.003 7.237 -11.616 1.00 85.06 105 PRO A CA 1
ATOM 748 C C . PRO A 1 105 ? 5.250 7.899 -10.252 1.00 85.06 105 PRO A C 1
ATOM 750 O O . PRO A 1 105 ? 5.669 7.232 -9.309 1.00 85.06 105 PRO A O 1
ATOM 753 N N . ASP A 1 106 ? 4.924 9.185 -10.128 1.00 86.19 106 ASP A N 1
ATOM 754 C CA . ASP A 1 106 ? 5.045 9.919 -8.858 1.00 86.19 106 ASP A CA 1
ATOM 755 C C . ASP A 1 106 ? 3.777 9.835 -8.005 1.00 86.19 106 ASP A C 1
ATOM 757 O O . ASP A 1 106 ? 3.832 9.621 -6.793 1.00 86.19 106 ASP A O 1
ATOM 761 N N . PHE A 1 107 ? 2.616 9.969 -8.645 1.00 88.44 107 PHE A N 1
ATOM 762 C CA . PHE A 1 107 ? 1.319 10.003 -7.980 1.00 88.44 107 PHE A CA 1
ATOM 763 C C . PHE A 1 107 ? 0.334 9.050 -8.645 1.00 88.44 107 PHE A C 1
ATOM 765 O O . PHE A 1 107 ? 0.326 8.875 -9.862 1.00 88.44 107 PHE A O 1
ATOM 772 N N . ILE A 1 108 ? -0.528 8.460 -7.820 1.00 89.38 108 ILE A N 1
ATOM 773 C CA . ILE A 1 108 ? -1.673 7.674 -8.259 1.00 89.38 108 ILE A CA 1
ATOM 774 C C . ILE A 1 108 ? -2.913 8.142 -7.503 1.00 89.38 108 ILE A C 1
ATOM 776 O O . ILE A 1 108 ? -2.879 8.357 -6.292 1.00 89.38 108 ILE A O 1
ATOM 780 N N . THR A 1 109 ? -4.006 8.304 -8.237 1.00 91.12 109 THR A N 1
ATOM 781 C CA . THR A 1 109 ? -5.340 8.539 -7.693 1.00 91.12 109 THR A CA 1
ATOM 782 C C . THR A 1 109 ? -6.326 7.630 -8.412 1.00 91.12 109 THR A C 1
ATOM 784 O O . THR A 1 109 ? -6.058 7.172 -9.524 1.00 91.12 109 THR A O 1
ATOM 787 N N . ILE A 1 110 ? -7.458 7.352 -7.775 1.00 88.06 110 ILE A N 1
ATOM 788 C CA . ILE A 1 110 ? -8.547 6.585 -8.373 1.00 88.06 110 ILE A CA 1
ATOM 789 C C . ILE A 1 110 ? -9.708 7.545 -8.576 1.00 88.06 110 ILE A C 1
ATOM 791 O O . ILE A 1 110 ? -10.196 8.144 -7.622 1.00 88.06 110 ILE A O 1
ATOM 795 N N . VAL A 1 111 ? -10.150 7.667 -9.824 1.00 82.94 111 VAL A N 1
ATOM 796 C CA . VAL A 1 111 ? -11.357 8.405 -10.193 1.00 82.94 111 VAL A CA 1
ATOM 797 C C . VAL A 1 111 ? -12.382 7.374 -10.642 1.00 82.94 111 VAL A C 1
ATOM 799 O O . VAL A 1 111 ? -12.110 6.597 -11.557 1.00 82.94 111 VAL A O 1
ATOM 802 N N . GLN A 1 112 ? -13.534 7.322 -9.979 1.00 67.06 112 GLN A N 1
ATOM 803 C CA . GLN A 1 112 ? -14.658 6.520 -10.455 1.00 67.06 112 GLN A CA 1
ATOM 804 C C . GLN A 1 112 ? -15.562 7.393 -11.331 1.00 67.06 112 GLN A C 1
ATOM 806 O O . GLN A 1 112 ? -15.864 8.520 -10.928 1.00 67.06 112 GLN A O 1
ATOM 811 N N . PRO A 1 113 ? -16.002 6.904 -12.504 1.00 62.09 113 PRO A N 1
ATOM 812 C CA . PRO A 1 113 ? -17.148 7.491 -13.181 1.00 62.09 113 PRO A CA 1
ATOM 813 C C . PRO A 1 113 ? -18.372 7.375 -12.261 1.00 62.09 113 PRO A C 1
ATOM 815 O O . PRO A 1 113 ? -18.531 6.351 -11.592 1.00 62.09 113 PRO A O 1
ATOM 818 N N . GLN A 1 114 ? -19.174 8.440 -12.207 1.00 55.69 114 GLN A N 1
ATOM 819 C CA . GLN A 1 114 ? -20.507 8.425 -11.595 1.00 55.69 114 GLN A CA 1
ATOM 820 C C . GLN A 1 114 ? -21.437 7.488 -12.368 1.00 55.69 114 GLN A C 1
ATOM 822 O O . GLN A 1 114 ? -21.302 7.440 -13.614 1.00 55.69 114 GLN A O 1
#

Foldseek 3Di:
DKDAALVNFKIKDWAADDDDAFAWTWIWMWTADPVPRDTDTFPPPGHTHGHGFQEWDADNVNFKIWTWHQHDDPGFTWIWMWGQDPPGRDTDTDPPPTGGDRGGDNYDDDDDDD